Protein AF-A0A5J4K7U7-F1 (afdb_monomer)

Organism: NCBI:txid2045279

Secondary structure (DSSP, 8-state):
--TTTTTTSSTTEEEEEETTEEEEHHHHHHHH-HHHHHHHHHT---TT-B-TTSPBPEEEETT-GGGBT-B-TTT--BSB-TTSTTHHHHTT-----

Foldseek 3Di:
DDPPPQCPDAAWFLWKDAPNFTAGLVVCCVQQNPVLSVCQRVVHPDDRCHHPVRHHMHTDTQLDPVQVVGAHPPPRHRSADCPGPNNVVVVPPDDDD

Sequence (97 aa):
MSSEKRRGLWPGVAAVVGDAALWCLPCADERYGGEVVEALVRGEECEGLVDDEGNPLGVVLVGSEDLHGQYCDCCWEPLCDEECVCYRKGDADGDVS

pLDDT: mean 76.37, std 16.77, range [38.97, 93.75]

Radius of gyration: 14.72 Å; Cα contacts (8 Å, |Δi|>4): 131; chains: 1; bounding box: 26×32×49 Å

Mean predicted aligned error: 9.51 Å

Structure (mmCIF, N/CA/C/O backbone):
data_AF-A0A5J4K7U7-F1
#
_entry.id   AF-A0A5J4K7U7-F1
#
loop_
_atom_site.group_PDB
_atom_site.id
_atom_site.type_symbol
_atom_site.label_atom_id
_atom_site.label_alt_id
_atom_site.label_comp_id
_atom_site.label_asym_id
_atom_site.label_entity_id
_atom_site.label_seq_id
_atom_site.pdbx_PDB_ins_code
_atom_site.Cartn_x
_atom_site.Cartn_y
_atom_site.Cartn_z
_atom_site.occupancy
_atom_site.B_iso_or_equiv
_atom_site.auth_seq_id
_atom_site.auth_comp_id
_atom_site.auth_asym_id
_atom_site.auth_atom_id
_atom_site.pdbx_PDB_model_num
ATOM 1 N N . MET A 1 1 ? 10.337 -20.674 -0.722 1.00 38.97 1 MET A N 1
ATOM 2 C CA . MET A 1 1 ? 9.026 -20.495 -0.063 1.00 38.97 1 MET A CA 1
ATOM 3 C C . MET A 1 1 ? 8.223 -19.597 -0.981 1.00 38.97 1 MET A C 1
ATOM 5 O O . MET A 1 1 ? 8.667 -18.489 -1.225 1.00 38.97 1 MET A O 1
ATOM 9 N N . SER A 1 2 ? 7.182 -20.142 -1.612 1.00 39.56 2 SER A N 1
ATOM 10 C CA . SER A 1 2 ? 6.574 -19.605 -2.835 1.00 39.56 2 SER A CA 1
ATOM 11 C C . SER A 1 2 ? 5.802 -18.298 -2.624 1.00 39.56 2 S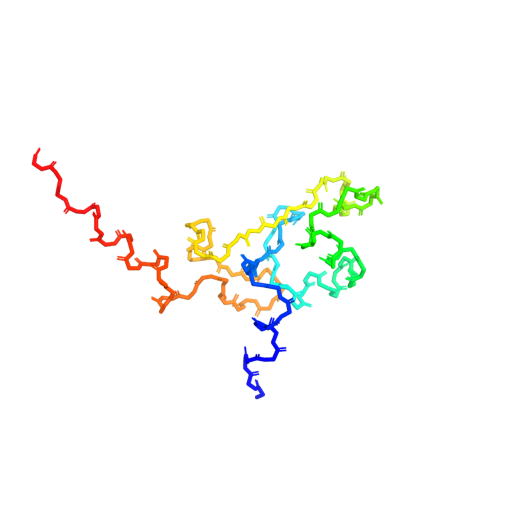ER A C 1
ATOM 13 O O . SER A 1 2 ? 4.972 -18.204 -1.717 1.00 39.56 2 SER A O 1
ATOM 15 N N . SER A 1 3 ? 6.030 -17.337 -3.521 1.00 44.28 3 SER A N 1
ATOM 16 C CA . SER A 1 3 ? 5.445 -15.986 -3.622 1.00 44.28 3 SER A CA 1
ATOM 17 C C . SER A 1 3 ? 3.921 -15.948 -3.858 1.00 44.28 3 SER A C 1
ATOM 19 O O . SER A 1 3 ? 3.335 -14.903 -4.130 1.00 44.28 3 SER A O 1
ATOM 21 N N . GLU A 1 4 ? 3.250 -17.091 -3.733 1.00 43.81 4 GLU A N 1
ATOM 22 C CA . GLU A 1 4 ? 1.827 -17.289 -4.014 1.00 43.81 4 GLU A CA 1
ATOM 23 C C . GLU A 1 4 ? 0.941 -17.012 -2.788 1.00 43.81 4 GLU A C 1
ATOM 25 O O . GLU A 1 4 ? -0.259 -16.785 -2.917 1.00 43.81 4 GLU A O 1
ATOM 30 N N . LYS A 1 5 ? 1.507 -16.988 -1.573 1.00 40.41 5 LYS A N 1
ATOM 31 C CA . LYS A 1 5 ? 0.700 -17.047 -0.341 1.00 40.41 5 LYS A CA 1
ATOM 32 C C . LYS A 1 5 ? 0.085 -15.717 0.121 1.00 40.41 5 LYS A C 1
ATOM 34 O O . LYS A 1 5 ? -0.615 -15.707 1.127 1.00 40.41 5 LYS A O 1
ATOM 39 N N . ARG A 1 6 ? 0.311 -14.602 -0.585 1.00 44.72 6 ARG A N 1
ATOM 40 C CA . ARG A 1 6 ? -0.254 -13.282 -0.221 1.00 44.72 6 ARG A CA 1
ATOM 41 C C . ARG A 1 6 ? -0.980 -12.553 -1.360 1.00 44.72 6 ARG A C 1
ATOM 43 O O . ARG A 1 6 ? -1.537 -11.490 -1.126 1.00 44.72 6 ARG A O 1
ATOM 50 N N . ARG A 1 7 ? -1.077 -13.151 -2.555 1.00 48.03 7 ARG A N 1
ATOM 51 C CA . ARG A 1 7 ? -1.848 -12.598 -3.692 1.00 48.03 7 ARG A CA 1
ATOM 52 C C . ARG A 1 7 ? -3.367 -12.834 -3.601 1.00 48.03 7 ARG A C 1
ATOM 54 O O . ARG A 1 7 ? -4.0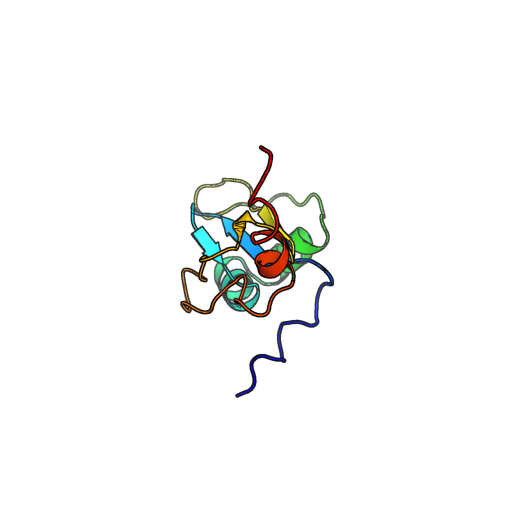91 -12.472 -4.519 1.00 48.03 7 ARG A O 1
ATOM 61 N N . GLY A 1 8 ? -3.855 -13.471 -2.532 1.00 40.72 8 GLY A N 1
ATOM 62 C CA . GLY A 1 8 ? -5.203 -14.052 -2.496 1.00 40.72 8 GLY A CA 1
ATOM 63 C C . GLY A 1 8 ? -6.231 -13.405 -1.569 1.00 40.72 8 GLY A C 1
ATOM 64 O O . GLY A 1 8 ? -7.351 -13.901 -1.546 1.00 40.72 8 GLY A O 1
ATOM 65 N N . LEU A 1 9 ? -5.900 -12.369 -0.789 1.00 47.84 9 LEU A N 1
ATOM 66 C CA . LEU A 1 9 ? -6.858 -11.863 0.206 1.00 47.84 9 LEU A CA 1
ATOM 67 C C . LEU A 1 9 ? -7.759 -10.729 -0.290 1.00 47.84 9 LEU A C 1
ATOM 69 O O . LEU A 1 9 ? -8.862 -10.612 0.229 1.00 47.84 9 LEU A O 1
ATOM 73 N N . TRP A 1 10 ? -7.383 -9.977 -1.331 1.00 55.88 10 TRP A N 1
ATOM 74 C CA . TRP A 1 10 ? -8.213 -8.870 -1.821 1.00 55.88 10 TRP A CA 1
ATOM 75 C C . TRP A 1 10 ? -8.041 -8.663 -3.335 1.00 55.88 10 TRP A C 1
ATOM 77 O O . TRP A 1 10 ? -6.946 -8.304 -3.776 1.00 55.88 10 TRP A O 1
ATOM 87 N N . PRO A 1 11 ? -9.074 -8.921 -4.165 1.00 60.62 11 PRO A N 1
ATOM 88 C CA . PRO A 1 11 ? -8.956 -8.826 -5.615 1.00 60.62 11 PRO A CA 1
ATOM 89 C C . PRO A 1 11 ? -8.846 -7.357 -6.032 1.00 60.62 11 PRO A C 1
ATOM 91 O O . PRO A 1 11 ? -9.850 -6.669 -6.181 1.00 60.62 11 PRO A O 1
ATOM 94 N N . GLY A 1 12 ? -7.616 -6.880 -6.223 1.00 74.25 12 GLY A N 1
ATOM 95 C CA . GLY A 1 12 ? -7.359 -5.600 -6.877 1.00 74.25 12 GLY A CA 1
ATOM 96 C C . GLY A 1 12 ? -6.403 -4.658 -6.162 1.00 74.25 12 GLY A C 1
ATOM 97 O O . GLY A 1 12 ? -5.999 -3.705 -6.807 1.00 74.25 12 GLY A O 1
ATOM 98 N N . VAL A 1 13 ? -5.983 -4.902 -4.916 1.00 85.31 13 VAL A N 1
ATOM 99 C CA . VAL A 1 13 ? -4.946 -4.075 -4.262 1.00 85.31 13 VAL A CA 1
ATOM 100 C C . VAL A 1 13 ? -3.573 -4.720 -4.423 1.00 85.31 13 VAL A C 1
ATOM 102 O O . VAL A 1 13 ? -3.399 -5.904 -4.137 1.00 85.31 13 VAL A O 1
ATOM 105 N N . ALA A 1 14 ? -2.601 -3.934 -4.879 1.00 84.38 14 ALA A N 1
ATOM 106 C CA . ALA A 1 14 ? -1.222 -4.365 -5.087 1.00 84.38 14 ALA A CA 1
ATOM 107 C C . ALA A 1 14 ? -0.257 -3.804 -4.031 1.00 84.38 14 ALA A C 1
ATOM 109 O O . ALA A 1 14 ? 0.677 -4.502 -3.631 1.00 84.38 14 ALA A O 1
ATOM 110 N N . ALA A 1 15 ? -0.490 -2.580 -3.550 1.00 90.75 15 ALA A N 1
ATOM 111 C CA . ALA A 1 15 ? 0.366 -1.930 -2.562 1.00 90.75 15 ALA A CA 1
ATOM 112 C C . ALA A 1 15 ? -0.412 -0.958 -1.664 1.00 90.75 15 ALA A C 1
ATOM 114 O O . ALA A 1 15 ? -1.511 -0.521 -2.011 1.00 90.75 15 ALA A O 1
ATOM 115 N N . VAL A 1 16 ? 0.196 -0.606 -0.533 1.00 91.56 16 VAL A N 1
ATOM 116 C CA . VAL A 1 16 ? -0.202 0.504 0.342 1.00 91.56 16 VAL A CA 1
ATOM 117 C C . VAL A 1 16 ? 0.805 1.637 0.163 1.00 91.56 16 VAL A C 1
ATOM 119 O O . VAL A 1 16 ? 2.008 1.380 0.102 1.00 91.56 16 VAL A O 1
ATOM 122 N N . VAL A 1 17 ? 0.318 2.874 0.076 1.00 92.44 17 VAL A N 1
ATOM 123 C CA . VAL A 1 17 ? 1.137 4.092 0.045 1.00 92.44 17 VAL A CA 1
ATOM 124 C C . VAL A 1 17 ? 0.995 4.844 1.368 1.00 92.44 17 VAL A C 1
ATOM 126 O O . VAL A 1 17 ? -0.119 5.038 1.855 1.00 92.44 17 VAL A O 1
ATOM 129 N N . GLY A 1 18 ? 2.127 5.243 1.943 1.00 89.88 18 GLY A N 1
ATOM 130 C CA . GLY A 1 18 ? 2.229 5.946 3.225 1.00 89.88 18 GLY A CA 1
ATOM 131 C C . GLY A 1 18 ? 3.691 6.238 3.561 1.00 89.88 18 GLY A C 1
ATOM 132 O O . GLY A 1 18 ? 4.571 5.551 3.041 1.00 89.88 18 GLY A O 1
ATOM 133 N N . ASP A 1 19 ? 3.966 7.261 4.378 1.00 86.06 19 ASP A N 1
ATOM 134 C CA . ASP A 1 19 ? 5.328 7.709 4.730 1.00 86.06 19 ASP A CA 1
ATOM 135 C C . ASP A 1 19 ? 6.202 8.035 3.497 1.00 86.06 19 ASP A C 1
ATOM 137 O O . ASP A 1 19 ? 7.397 7.742 3.455 1.00 86.06 19 ASP A O 1
ATOM 141 N N . ALA A 1 20 ? 5.585 8.562 2.431 1.00 86.25 20 ALA A N 1
ATOM 142 C CA . ALA A 1 20 ? 6.211 8.762 1.116 1.00 86.25 20 ALA A CA 1
ATOM 143 C C . ALA A 1 20 ? 6.835 7.491 0.484 1.00 86.25 20 ALA A C 1
ATOM 145 O O . ALA A 1 20 ? 7.654 7.594 -0.431 1.00 86.25 20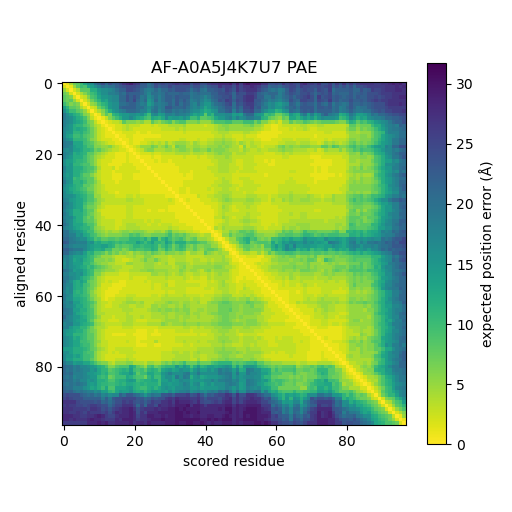 ALA A O 1
ATOM 146 N N . ALA A 1 21 ? 6.420 6.302 0.930 1.00 91.69 21 ALA A N 1
ATOM 147 C CA . ALA A 1 21 ? 6.918 5.006 0.487 1.00 91.69 21 ALA A CA 1
ATOM 148 C C . ALA A 1 21 ? 5.789 4.094 -0.026 1.00 91.69 21 ALA A C 1
ATOM 150 O O . ALA A 1 21 ? 4.595 4.345 0.174 1.00 91.69 21 ALA A O 1
ATOM 151 N N . LEU A 1 22 ? 6.186 3.015 -0.709 1.00 92.50 22 LEU A N 1
ATOM 152 C CA . LEU A 1 22 ? 5.291 1.966 -1.190 1.00 92.50 22 LEU A CA 1
ATOM 153 C C . LEU A 1 22 ? 5.594 0.638 -0.496 1.00 92.50 22 LEU A C 1
ATOM 155 O O . LEU A 1 22 ? 6.729 0.153 -0.469 1.00 92.50 22 LEU A O 1
ATOM 159 N N . TRP A 1 23 ? 4.542 0.005 0.009 1.00 93.06 23 TRP A N 1
ATOM 160 C CA . TRP A 1 23 ? 4.632 -1.226 0.781 1.00 93.06 23 TRP A CA 1
ATOM 161 C C . TRP A 1 23 ? 3.789 -2.314 0.127 1.00 93.06 23 TRP A C 1
ATOM 163 O O . TRP A 1 23 ? 2.605 -2.121 -0.151 1.00 93.06 23 TRP A O 1
ATOM 173 N N . CYS A 1 24 ? 4.365 -3.498 -0.086 1.00 91.31 24 CYS A N 1
ATOM 174 C CA . CYS A 1 24 ? 3.540 -4.657 -0.406 1.00 91.31 24 CYS A CA 1
ATOM 175 C C . CYS A 1 24 ? 2.665 -5.007 0.812 1.00 91.31 24 CYS A C 1
ATOM 177 O O . CYS A 1 24 ? 3.074 -4.783 1.952 1.00 91.31 24 CYS A O 1
ATOM 179 N N . LEU A 1 25 ? 1.478 -5.584 0.587 1.00 89.56 25 LEU A N 1
ATOM 180 C CA . LEU A 1 25 ? 0.545 -5.988 1.657 1.00 89.56 25 LEU A CA 1
ATOM 181 C C . LEU A 1 25 ? 1.231 -6.708 2.843 1.00 89.56 25 LEU A C 1
ATOM 183 O O . LEU A 1 25 ? 1.017 -6.293 3.974 1.00 89.56 25 LEU A O 1
ATOM 187 N N . PRO A 1 26 ? 2.107 -7.715 2.616 1.00 90.88 26 PRO A N 1
ATOM 188 C CA . PRO A 1 26 ? 3.072 -8.223 3.593 1.00 90.88 26 PRO A CA 1
ATOM 189 C C . PRO A 1 26 ? 3.664 -7.239 4.610 1.00 90.88 26 PRO A C 1
ATOM 191 O O . PRO A 1 26 ? 3.646 -7.503 5.805 1.00 90.88 26 PRO A O 1
ATOM 194 N N . CYS A 1 27 ? 4.291 -6.183 4.102 1.00 92.31 27 CYS A N 1
ATOM 195 C CA . CYS A 1 27 ? 5.119 -5.261 4.858 1.00 92.31 27 CYS A CA 1
ATOM 196 C C . CYS A 1 27 ? 4.254 -4.139 5.418 1.00 92.31 27 CYS A C 1
ATOM 198 O O . CYS A 1 27 ? 4.526 -3.655 6.507 1.00 92.31 27 CYS A O 1
ATOM 200 N N . ALA A 1 28 ? 3.180 -3.779 4.710 1.00 91.00 28 ALA A N 1
ATOM 201 C CA . ALA A 1 28 ? 2.161 -2.880 5.225 1.00 91.00 28 ALA A CA 1
ATOM 202 C C . ALA A 1 28 ? 1.471 -3.472 6.466 1.00 91.00 28 ALA A C 1
ATOM 204 O O . ALA A 1 28 ? 1.270 -2.757 7.439 1.00 91.00 28 ALA A O 1
ATOM 205 N N . ASP A 1 29 ? 1.149 -4.770 6.454 1.00 91.50 29 ASP A N 1
ATOM 206 C CA . ASP A 1 29 ? 0.521 -5.478 7.582 1.00 91.50 29 ASP A CA 1
ATOM 207 C C . ASP A 1 29 ? 1.418 -5.472 8.827 1.00 91.50 29 ASP A C 1
ATOM 209 O O . ASP A 1 29 ? 0.954 -5.190 9.929 1.00 91.50 29 ASP A O 1
ATOM 213 N N . GLU A 1 30 ? 2.722 -5.690 8.641 1.00 91.81 30 GLU A N 1
ATOM 214 C CA . GLU A 1 30 ? 3.709 -5.631 9.724 1.00 91.81 30 GLU A CA 1
ATOM 215 C C . GLU A 1 30 ? 3.946 -4.200 10.229 1.00 91.81 30 GLU A C 1
ATOM 217 O O . GLU A 1 30 ? 4.171 -3.998 11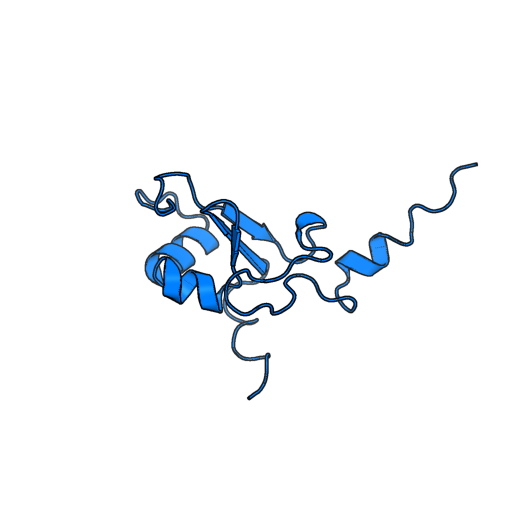.421 1.00 91.81 30 GLU A O 1
ATOM 222 N N . ARG A 1 31 ? 3.879 -3.206 9.334 1.00 90.56 31 ARG A N 1
ATOM 223 C CA . ARG A 1 31 ? 4.144 -1.796 9.648 1.00 90.56 31 ARG A CA 1
ATOM 224 C C . ARG A 1 31 ? 2.964 -1.107 10.330 1.00 90.56 31 ARG A C 1
ATOM 226 O O . ARG A 1 31 ? 3.148 -0.489 11.371 1.00 90.56 31 ARG A O 1
ATOM 233 N N . TYR A 1 32 ? 1.776 -1.204 9.742 1.00 88.25 32 TYR A N 1
ATOM 234 C CA . TYR A 1 32 ? 0.581 -0.467 10.170 1.00 88.25 32 TYR A CA 1
ATOM 235 C C . TYR A 1 32 ? -0.403 -1.331 10.969 1.00 88.25 32 TYR A C 1
ATOM 237 O O . TYR A 1 32 ? -1.325 -0.810 11.591 1.00 88.25 32 TYR A O 1
ATOM 245 N N . GLY A 1 33 ? -0.204 -2.650 10.984 1.00 89.56 33 GLY A N 1
ATOM 246 C CA . GLY A 1 33 ? -1.090 -3.606 11.636 1.00 89.56 33 GLY A CA 1
ATOM 247 C C . GLY A 1 33 ? -2.174 -4.136 10.698 1.00 89.56 33 GLY A C 1
ATOM 248 O O . GLY A 1 33 ? -2.769 -3.404 9.904 1.00 89.56 33 GLY A O 1
ATOM 249 N N . GLY A 1 34 ? -2.467 -5.431 10.817 1.00 88.12 34 GLY A N 1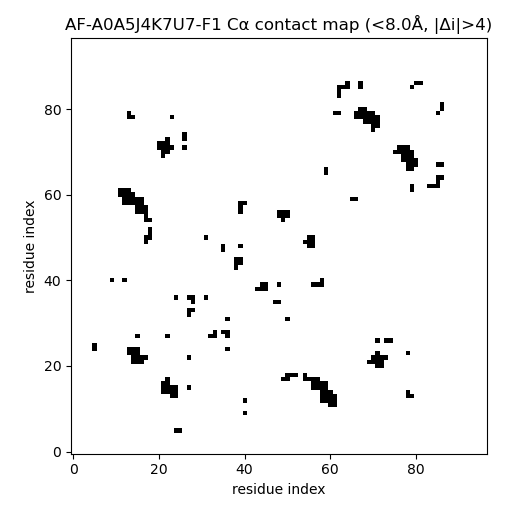
ATOM 250 C CA . GLY A 1 34 ? -3.402 -6.109 9.917 1.00 88.12 34 GLY A CA 1
ATOM 251 C C . GLY A 1 34 ? -4.835 -5.575 9.953 1.00 88.12 34 GLY A C 1
ATOM 252 O O . GLY A 1 34 ? -5.490 -5.561 8.918 1.00 88.12 34 GLY A O 1
ATOM 253 N N . GLU A 1 35 ? -5.314 -5.069 11.094 1.00 87.44 35 GLU A N 1
ATOM 254 C CA . GLU A 1 35 ? -6.646 -4.444 11.186 1.00 87.44 35 GLU A CA 1
ATOM 255 C C . GLU A 1 35 ? -6.731 -3.153 10.356 1.00 87.44 35 GLU A C 1
ATOM 257 O O . GLU A 1 35 ? -7.713 -2.938 9.648 1.00 87.44 35 GLU A O 1
ATOM 262 N N . VAL A 1 36 ? -5.676 -2.331 10.384 1.00 87.19 36 VAL A N 1
ATOM 263 C CA . VAL A 1 36 ? -5.583 -1.085 9.605 1.00 87.19 36 VAL A CA 1
ATOM 264 C C . VAL A 1 36 ? -5.531 -1.400 8.116 1.00 87.19 36 VAL A C 1
ATOM 266 O O . VAL A 1 36 ? -6.286 -0.827 7.333 1.00 87.19 36 VAL A O 1
ATOM 269 N N . VAL A 1 37 ? -4.680 -2.347 7.714 1.00 87.75 37 VAL A N 1
ATOM 270 C CA . VAL A 1 37 ? -4.558 -2.750 6.307 1.00 87.75 37 VAL A CA 1
ATOM 271 C C . VAL A 1 37 ? -5.845 -3.401 5.801 1.00 87.75 37 VAL A C 1
ATOM 273 O O . VAL A 1 37 ? -6.259 -3.129 4.677 1.00 87.75 37 VAL A O 1
ATOM 276 N N . GLU A 1 38 ? -6.517 -4.220 6.611 1.00 87.69 38 GLU A N 1
ATOM 277 C CA . GLU A 1 38 ? -7.803 -4.818 6.244 1.00 87.69 38 GLU A CA 1
ATOM 278 C C . GLU A 1 38 ? -8.890 -3.752 6.036 1.00 87.69 38 GLU A C 1
ATOM 280 O O . GLU A 1 38 ? -9.560 -3.771 5.001 1.00 87.69 38 GLU A O 1
ATOM 285 N N . ALA A 1 39 ? -9.029 -2.801 6.966 1.00 86.44 39 ALA A N 1
ATOM 286 C CA . ALA A 1 39 ? -9.986 -1.700 6.851 1.00 86.44 39 ALA A CA 1
ATOM 287 C C . ALA A 1 39 ? -9.696 -0.819 5.624 1.00 86.44 39 ALA A C 1
ATOM 289 O O . ALA A 1 39 ? -10.600 -0.506 4.843 1.00 86.44 39 ALA A O 1
ATOM 290 N N . LEU A 1 40 ? -8.420 -0.491 5.398 1.00 86.44 40 LEU A N 1
ATOM 291 C CA . LEU A 1 40 ? -7.972 0.293 4.250 1.00 86.44 40 LEU A CA 1
ATOM 292 C C . LEU A 1 40 ? -8.324 -0.396 2.924 1.00 86.44 40 LEU A C 1
ATOM 294 O O . LEU A 1 40 ? -8.850 0.231 2.007 1.00 86.44 40 LEU A O 1
ATOM 298 N N . VAL A 1 41 ? -8.073 -1.701 2.822 1.00 84.25 41 VAL A N 1
ATOM 299 C CA . VAL A 1 41 ? -8.349 -2.467 1.601 1.00 84.25 41 VAL A CA 1
ATOM 300 C C . VAL A 1 41 ? -9.851 -2.677 1.372 1.00 84.25 41 VAL A C 1
ATOM 302 O O . VAL A 1 41 ? -10.292 -2.757 0.224 1.00 84.25 41 VAL A O 1
ATOM 305 N N . ARG A 1 42 ? -10.660 -2.716 2.436 1.00 84.19 42 ARG A N 1
ATOM 306 C CA . ARG A 1 42 ? -12.128 -2.717 2.335 1.00 84.19 42 ARG A CA 1
ATOM 307 C C . ARG A 1 42 ? -12.715 -1.361 1.940 1.00 84.19 42 ARG A C 1
ATOM 309 O O . ARG A 1 42 ? -13.896 -1.305 1.601 1.00 84.19 42 ARG A O 1
ATOM 316 N N . GLY A 1 43 ? -11.911 -0.297 1.956 1.00 76.94 43 GLY A N 1
ATOM 317 C CA . GLY A 1 43 ? -12.384 1.068 1.744 1.00 76.94 43 GLY A CA 1
ATOM 318 C C . GLY A 1 43 ? -13.274 1.554 2.886 1.00 76.94 43 GLY A C 1
ATOM 319 O O . GLY A 1 43 ? -14.183 2.347 2.652 1.00 76.94 43 GLY A O 1
ATOM 320 N N . GLU A 1 44 ? -13.059 1.042 4.101 1.00 80.44 44 GLU A N 1
ATOM 321 C CA . GLU A 1 44 ? -13.778 1.504 5.283 1.00 80.44 44 GLU A CA 1
ATOM 322 C C . GLU A 1 44 ? -13.265 2.888 5.692 1.00 80.44 44 GLU A C 1
ATOM 324 O O . GLU A 1 44 ? -12.064 3.150 5.747 1.00 80.44 44 GLU A O 1
ATOM 329 N N . GLU A 1 45 ? -14.191 3.792 5.994 1.00 66.81 45 GLU A N 1
ATOM 330 C CA . GLU A 1 45 ? -13.884 5.099 6.566 1.00 66.81 45 GLU A CA 1
ATOM 331 C C . GLU A 1 45 ? -13.601 4.936 8.067 1.00 66.81 45 GLU A C 1
ATOM 333 O O . GLU A 1 45 ? -14.477 5.096 8.915 1.00 66.81 45 GLU A O 1
ATOM 338 N N . CYS A 1 46 ? -12.362 4.557 8.393 1.00 60.47 46 CYS A N 1
ATOM 339 C CA . CYS A 1 46 ? -11.893 4.416 9.770 1.00 60.47 46 CYS A CA 1
ATOM 340 C C . CYS A 1 46 ? -11.018 5.600 10.203 1.00 60.47 46 CYS A C 1
ATOM 342 O O . CYS A 1 46 ? -10.055 5.973 9.527 1.00 60.47 46 CYS A O 1
ATOM 344 N N . GLU A 1 47 ? -11.305 6.151 11.386 1.00 64.31 47 GLU A N 1
ATOM 345 C CA . GLU A 1 47 ? -10.360 7.011 12.101 1.00 64.31 47 GLU A CA 1
ATOM 346 C C . GLU A 1 47 ? -9.099 6.187 12.420 1.00 64.31 47 GLU A C 1
ATOM 348 O O . GLU A 1 47 ? -9.184 5.166 13.100 1.00 64.31 47 GLU A O 1
ATOM 353 N N . GLY A 1 48 ? -7.937 6.602 11.904 1.00 70.25 48 GLY A N 1
ATOM 354 C CA . GLY A 1 48 ? -6.658 5.911 12.132 1.00 70.25 48 GLY A CA 1
ATOM 355 C C . GLY A 1 48 ? -6.029 5.238 10.9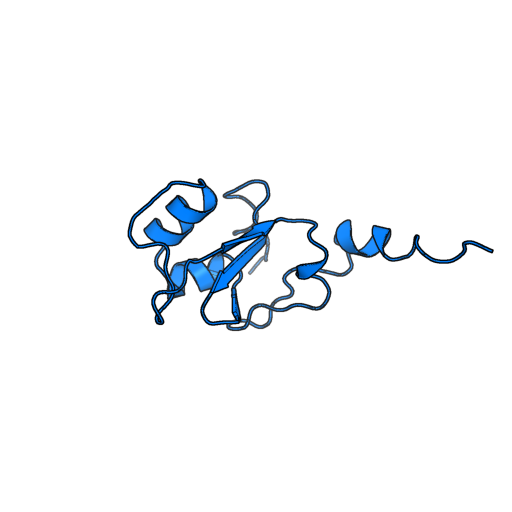10 1.00 70.25 48 GLY A C 1
ATOM 356 O O . GLY A 1 48 ? -4.984 4.614 11.053 1.00 70.25 48 GLY A O 1
ATOM 357 N N . LEU A 1 49 ? -6.597 5.392 9.708 1.00 81.56 49 LEU A N 1
ATOM 358 C CA . LEU A 1 49 ? -5.923 5.023 8.454 1.00 81.56 49 LEU A CA 1
ATOM 359 C C . LEU A 1 49 ? -4.870 6.071 8.067 1.00 81.56 49 LEU A C 1
ATOM 361 O O . LEU A 1 49 ? -4.965 6.694 7.012 1.00 81.56 49 LEU A O 1
ATOM 365 N N . VAL A 1 50 ? -3.906 6.311 8.952 1.00 85.50 50 VAL A N 1
ATOM 366 C CA . VAL A 1 50 ? -2.832 7.285 8.755 1.00 85.50 50 VAL A CA 1
ATOM 367 C C . VAL A 1 50 ? -1.464 6.651 8.974 1.00 85.50 50 VAL A C 1
ATOM 369 O O . VAL A 1 50 ? -1.344 5.646 9.671 1.00 85.50 50 VAL A O 1
ATOM 372 N N . ASP A 1 51 ? -0.448 7.228 8.346 1.00 83.19 51 ASP A N 1
ATOM 373 C CA . ASP A 1 51 ? 0.951 6.874 8.547 1.00 83.19 51 ASP A CA 1
ATOM 374 C C . ASP A 1 51 ? 1.516 7.455 9.858 1.00 83.19 51 ASP A C 1
ATOM 376 O O . ASP A 1 51 ? 0.790 8.068 10.652 1.00 83.19 51 ASP A O 1
ATOM 380 N N . ASP A 1 52 ? 2.817 7.261 10.106 1.00 84.56 52 ASP A N 1
ATOM 381 C CA . ASP A 1 52 ? 3.465 7.719 11.345 1.00 84.56 52 ASP A CA 1
ATOM 382 C C . ASP A 1 52 ? 3.474 9.259 11.469 1.00 84.56 52 ASP A C 1
ATOM 384 O O . ASP A 1 52 ? 3.613 9.809 12.566 1.00 84.56 52 ASP A O 1
ATOM 388 N N . GLU A 1 53 ? 3.303 9.966 10.351 1.00 85.31 53 GLU A N 1
ATOM 389 C CA . GLU A 1 53 ? 3.235 11.425 10.260 1.00 85.31 53 GLU A CA 1
ATOM 390 C C . GLU A 1 53 ? 1.793 11.961 10.349 1.00 85.31 53 GLU A C 1
ATOM 392 O O . GLU A 1 53 ? 1.579 13.176 10.406 1.00 85.31 53 GLU A O 1
ATOM 397 N N . GLY A 1 54 ? 0.795 11.076 10.414 1.00 85.44 54 GLY A N 1
ATOM 398 C CA . GLY A 1 54 ? -0.619 11.435 10.451 1.00 85.44 54 GLY A CA 1
ATOM 399 C C . GLY A 1 54 ? -1.222 11.732 9.074 1.00 85.44 54 GLY A C 1
ATOM 400 O O . GLY A 1 54 ? -2.332 12.267 9.006 1.00 85.44 54 GLY A O 1
ATOM 401 N N . ASN A 1 55 ? -0.529 11.398 7.982 1.00 87.75 55 ASN A N 1
ATOM 402 C CA . ASN A 1 55 ? -1.071 11.509 6.630 1.00 87.75 55 ASN A CA 1
ATOM 403 C C . ASN A 1 55 ? -1.935 10.289 6.303 1.00 87.75 55 ASN A C 1
ATOM 405 O O . ASN A 1 55 ? -1.591 9.181 6.701 1.00 87.75 55 ASN A O 1
ATOM 409 N N . PRO A 1 56 ? -3.031 10.446 5.547 1.00 88.00 56 PRO A N 1
ATOM 410 C CA . PRO A 1 56 ? -3.883 9.323 5.182 1.00 88.00 56 PRO A CA 1
ATOM 411 C C . PRO A 1 56 ? -3.123 8.271 4.367 1.00 88.00 56 PRO A C 1
ATOM 413 O O . PRO A 1 56 ? -2.465 8.593 3.376 1.00 88.00 56 PRO A O 1
ATOM 416 N N . LEU A 1 57 ? -3.276 7.007 4.758 1.00 90.81 57 LEU A N 1
ATOM 417 C CA . LEU A 1 57 ? -2.821 5.864 3.978 1.00 90.81 57 LEU A CA 1
ATOM 418 C C . LEU A 1 57 ? -3.670 5.726 2.714 1.00 90.81 57 LEU A C 1
ATOM 420 O O . LEU A 1 57 ? -4.879 5.966 2.717 1.00 90.81 57 LEU A O 1
ATOM 424 N N . GLY A 1 58 ? -3.035 5.292 1.631 1.00 89.88 58 GLY A N 1
ATOM 425 C CA . GLY A 1 58 ? -3.702 4.989 0.370 1.00 89.88 58 GLY A CA 1
ATOM 426 C C . GLY A 1 58 ? -3.441 3.560 -0.087 1.00 89.88 58 GLY A C 1
ATOM 427 O O . GLY A 1 58 ? -2.526 2.888 0.386 1.00 89.88 58 GLY A O 1
ATOM 428 N N . VAL A 1 59 ? -4.221 3.107 -1.065 1.00 90.19 59 VAL A N 1
ATOM 429 C CA . VAL A 1 59 ? -3.984 1.840 -1.768 1.00 90.19 59 VAL A CA 1
ATOM 430 C C . VAL A 1 59 ? -3.704 2.099 -3.233 1.00 90.19 59 VAL A C 1
ATOM 432 O O . VAL A 1 59 ? -4.321 2.963 -3.853 1.00 90.19 59 VAL A O 1
ATOM 435 N N . VAL A 1 60 ? -2.799 1.307 -3.795 1.00 88.25 60 VAL A N 1
ATOM 436 C CA . VAL A 1 60 ? -2.538 1.282 -5.231 1.00 88.25 60 VAL A CA 1
ATOM 437 C C . VAL A 1 60 ? -3.067 -0.026 -5.792 1.00 88.25 60 VAL A C 1
ATOM 439 O O . VAL A 1 60 ? -2.816 -1.109 -5.249 1.00 88.25 60 VAL A O 1
ATOM 442 N N . LEU A 1 61 ? -3.834 0.078 -6.873 1.00 85.75 61 LEU A N 1
ATOM 443 C CA . LEU A 1 61 ? -4.517 -1.062 -7.459 1.00 85.75 61 LEU A CA 1
ATOM 444 C C . LEU A 1 61 ? -3.599 -1.870 -8.383 1.00 85.75 61 LEU A C 1
ATOM 446 O O . LEU A 1 61 ? -2.677 -1.350 -9.013 1.00 85.75 61 LEU A O 1
ATOM 450 N N . VAL A 1 62 ? -3.890 -3.163 -8.497 1.00 80.81 62 VAL A N 1
ATOM 451 C CA . VAL A 1 62 ? -3.293 -4.051 -9.493 1.00 80.81 62 VAL A CA 1
ATOM 452 C C . VAL A 1 62 ? -3.556 -3.469 -10.876 1.00 80.81 62 VAL A C 1
ATOM 454 O O . VAL A 1 62 ? -4.699 -3.198 -11.241 1.00 80.81 62 VAL A O 1
ATOM 457 N N . GLY A 1 63 ? -2.494 -3.323 -11.662 1.00 75.38 63 GLY A N 1
ATOM 458 C CA . GLY A 1 63 ? -2.589 -2.769 -13.006 1.00 75.38 63 GLY A CA 1
ATOM 459 C C . GLY A 1 63 ? -2.353 -1.261 -13.096 1.00 75.38 63 GLY A C 1
ATOM 460 O O . GLY A 1 63 ? -2.367 -0.756 -14.214 1.00 75.38 63 GLY A O 1
ATOM 461 N N . SER A 1 64 ? -2.137 -0.561 -11.973 1.00 82.62 64 SER A N 1
ATOM 462 C CA . SER A 1 64 ? -1.777 0.863 -12.002 1.00 82.62 64 SER A CA 1
ATOM 463 C C . SER A 1 64 ? -0.382 1.065 -12.585 1.00 82.62 64 SER A C 1
ATOM 465 O O . SER A 1 64 ? 0.560 0.366 -12.202 1.00 82.62 64 SER A O 1
ATOM 467 N N . GLU A 1 65 ? -0.245 2.062 -13.456 1.00 81.88 65 GLU A N 1
ATOM 468 C CA . GLU A 1 65 ? 1.046 2.479 -14.017 1.00 81.88 65 GLU A CA 1
ATOM 469 C C . GLU A 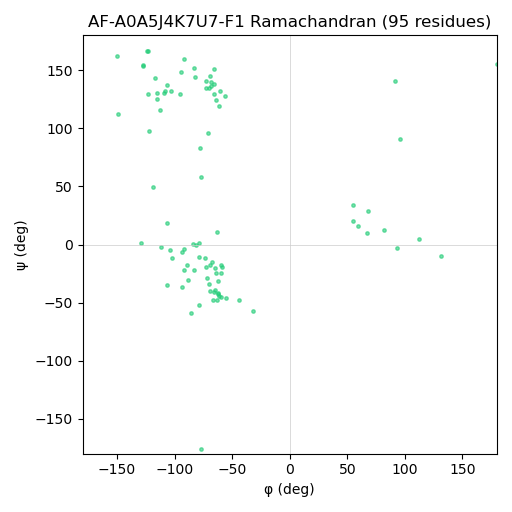1 65 ? 1.984 3.028 -12.933 1.00 81.88 65 GLU A C 1
ATOM 471 O O . GLU A 1 65 ? 3.200 2.907 -13.053 1.00 81.88 65 GLU A O 1
ATOM 476 N N . ASP A 1 66 ? 1.431 3.528 -11.821 1.00 83.69 66 ASP A N 1
ATOM 477 C CA . ASP A 1 66 ? 2.194 4.016 -10.664 1.00 83.69 66 ASP A CA 1
ATOM 478 C C . ASP A 1 66 ? 3.089 2.950 -10.021 1.00 83.69 66 ASP A C 1
ATOM 480 O O . ASP A 1 66 ? 3.997 3.292 -9.270 1.00 83.69 66 ASP A O 1
ATOM 484 N N . LEU A 1 67 ? 2.840 1.662 -10.290 1.00 84.38 67 LEU A N 1
ATOM 485 C CA . LEU A 1 67 ? 3.639 0.551 -9.769 1.00 84.38 67 LEU A CA 1
ATOM 486 C C . LEU A 1 67 ? 4.752 0.104 -10.723 1.00 84.38 67 LEU A C 1
ATOM 488 O O . LEU A 1 67 ? 5.555 -0.757 -10.354 1.00 84.38 67 LEU A O 1
ATOM 492 N N . HIS A 1 68 ? 4.810 0.637 -11.947 1.00 85.25 68 HIS A N 1
ATOM 493 C CA . HIS A 1 68 ? 5.835 0.264 -12.921 1.00 85.25 68 HIS A CA 1
ATOM 494 C C . HIS A 1 68 ? 7.227 0.652 -12.425 1.00 85.25 68 HIS A C 1
ATOM 496 O O . HIS A 1 68 ? 7.488 1.809 -12.105 1.00 85.25 68 HIS A O 1
ATOM 502 N N . GLY A 1 69 ? 8.133 -0.328 -12.371 1.00 83.44 69 GLY A N 1
ATOM 503 C CA . GLY A 1 69 ? 9.495 -0.111 -11.882 1.00 83.44 69 GLY A CA 1
ATOM 504 C C . GLY A 1 69 ? 9.578 0.217 -10.388 1.00 83.44 69 GLY A C 1
ATOM 505 O O . GLY A 1 69 ? 10.655 0.587 -9.925 1.00 83.44 69 GLY A O 1
ATOM 506 N N . GLN A 1 70 ? 8.473 0.077 -9.647 1.00 89.06 70 GLN A N 1
ATOM 507 C CA . GLN A 1 70 ? 8.444 0.285 -8.206 1.00 89.06 70 GLN A CA 1
ATOM 508 C C . GLN A 1 70 ? 8.642 -1.015 -7.439 1.00 89.06 70 GLN A C 1
ATOM 510 O O . GLN A 1 70 ? 8.200 -2.097 -7.838 1.00 89.06 70 GLN A O 1
ATOM 515 N N . TYR A 1 71 ? 9.257 -0.863 -6.274 1.00 91.44 71 TYR A N 1
ATOM 516 C CA . TYR A 1 71 ? 9.595 -1.944 -5.365 1.00 91.44 71 TYR A CA 1
ATOM 517 C C . TYR A 1 71 ? 9.058 -1.622 -3.979 1.00 91.44 71 TYR A C 1
ATOM 519 O O . TYR A 1 71 ? 8.880 -0.460 -3.619 1.00 91.44 71 TYR A O 1
ATOM 527 N N . CYS A 1 72 ? 8.794 -2.660 -3.193 1.00 92.50 72 CYS A N 1
ATOM 528 C CA . CYS A 1 72 ? 8.488 -2.461 -1.788 1.00 92.50 72 CYS A CA 1
ATOM 529 C C . CYS A 1 72 ? 9.715 -1.900 -1.059 1.00 92.50 72 CYS A C 1
ATOM 531 O O . CYS A 1 72 ? 10.780 -2.511 -1.108 1.00 92.50 72 CYS A O 1
ATOM 533 N N . ASP A 1 73 ? 9.543 -0.814 -0.306 1.00 93.75 73 ASP A N 1
ATOM 534 C CA . ASP A 1 73 ? 10.652 -0.137 0.384 1.00 93.75 73 ASP A CA 1
ATOM 535 C C . ASP A 1 73 ? 11.250 -0.963 1.548 1.00 93.75 73 ASP A C 1
ATOM 537 O O . ASP A 1 73 ? 12.382 -0.757 1.977 1.00 93.75 73 ASP A O 1
ATOM 541 N N . CYS A 1 74 ? 10.516 -1.975 2.031 1.00 93.38 74 CYS A N 1
ATOM 542 C CA . CYS A 1 74 ? 10.999 -2.910 3.049 1.00 93.38 74 CYS A CA 1
ATOM 543 C C . CYS A 1 74 ? 11.783 -4.085 2.444 1.00 93.38 74 CYS A C 1
ATOM 545 O O . CYS A 1 74 ? 12.934 -4.335 2.800 1.00 93.38 74 CYS A O 1
ATOM 547 N N . CYS A 1 75 ? 11.135 -4.854 1.563 1.00 93.44 75 CYS A N 1
ATOM 548 C CA . CYS A 1 75 ? 11.648 -6.148 1.111 1.00 93.44 75 CYS A CA 1
ATOM 549 C C . CYS A 1 75 ? 12.246 -6.133 -0.298 1.00 93.44 75 CYS A C 1
ATOM 551 O O . CYS A 1 75 ? 12.780 -7.156 -0.717 1.00 93.44 75 CYS A O 1
ATOM 553 N N . TRP A 1 76 ? 12.164 -5.007 -1.013 1.00 90.62 76 TRP A N 1
ATOM 554 C CA . TRP A 1 76 ? 12.660 -4.832 -2.382 1.00 90.62 76 TRP A CA 1
ATOM 555 C C . TRP A 1 76 ? 12.050 -5.781 -3.421 1.00 90.62 76 TRP A C 1
ATOM 557 O O . TRP A 1 76 ? 12.562 -5.895 -4.531 1.00 90.62 76 TRP A O 1
ATOM 567 N N . GLU A 1 77 ? 10.936 -6.440 -3.099 1.00 89.31 77 GLU A N 1
ATOM 568 C CA . GLU A 1 77 ? 10.172 -7.208 -4.082 1.00 89.31 77 GLU A CA 1
ATOM 569 C C . GLU A 1 77 ? 9.430 -6.252 -5.037 1.00 89.31 77 GLU A C 1
ATOM 571 O O . GLU A 1 77 ? 8.900 -5.226 -4.585 1.00 89.31 77 GLU A O 1
ATOM 576 N N . PRO A 1 78 ? 9.357 -6.573 -6.340 1.00 86.88 78 PRO A N 1
ATOM 577 C CA . PRO A 1 78 ? 8.664 -5.748 -7.327 1.00 86.88 78 PRO A CA 1
ATOM 578 C C . PRO A 1 78 ? 7.148 -5.694 -7.071 1.00 86.88 78 PRO A C 1
ATOM 580 O O . PRO A 1 78 ? 6.518 -6.714 -6.774 1.00 86.88 78 PRO A O 1
ATOM 583 N N . LEU A 1 79 ? 6.551 -4.501 -7.210 1.00 85.94 79 LEU A N 1
ATOM 584 C CA . LEU A 1 79 ? 5.114 -4.266 -6.976 1.00 85.94 79 LEU A CA 1
ATOM 585 C C . LEU A 1 79 ? 4.255 -4.384 -8.257 1.00 85.94 79 LEU A C 1
ATOM 587 O O . LEU A 1 79 ? 3.150 -4.924 -8.188 1.00 85.94 79 LEU A O 1
ATOM 591 N N . CYS A 1 80 ? 4.755 -3.949 -9.425 1.00 80.75 80 CYS A N 1
ATOM 592 C CA . CYS A 1 80 ? 4.335 -4.434 -10.759 1.00 80.75 80 CYS A CA 1
ATOM 593 C C . CYS A 1 80 ? 5.564 -5.127 -11.364 1.00 80.75 80 CYS A C 1
ATOM 595 O O . CYS A 1 80 ? 6.631 -4.525 -11.453 1.00 80.75 80 CYS A O 1
ATOM 597 N N . ASP A 1 81 ? 5.410 -6.383 -11.768 1.00 69.94 81 ASP A N 1
ATOM 598 C CA . ASP A 1 81 ? 6.438 -7.135 -12.494 1.00 69.94 81 ASP A CA 1
ATOM 599 C C . ASP A 1 81 ? 6.261 -6.977 -14.020 1.00 69.94 81 ASP A C 1
ATOM 601 O O . ASP A 1 81 ? 5.169 -6.633 -14.480 1.00 69.94 81 ASP A O 1
ATOM 605 N N . GLU A 1 82 ? 7.312 -7.235 -14.802 1.00 61.22 82 GLU A N 1
ATOM 606 C CA . GLU A 1 82 ? 7.313 -7.168 -16.274 1.00 61.22 82 GLU A CA 1
ATOM 607 C C . GLU A 1 82 ? 6.294 -8.113 -16.944 1.00 61.22 82 GLU A C 1
ATOM 609 O O . GLU A 1 82 ? 5.800 -7.838 -18.041 1.00 61.22 82 GLU A O 1
ATOM 614 N N . GLU A 1 83 ? 5.901 -9.200 -16.273 1.00 61.69 83 GLU A N 1
ATOM 615 C CA . GLU A 1 83 ? 4.840 -10.098 -16.729 1.00 61.69 83 GLU A CA 1
ATOM 616 C C . GLU A 1 83 ? 3.431 -9.550 -16.456 1.00 61.69 83 GLU A C 1
ATOM 618 O O . GLU A 1 83 ? 2.434 -10.094 -16.953 1.00 61.69 83 GLU A O 1
ATOM 623 N N . CYS A 1 84 ? 3.309 -8.474 -15.675 1.00 63.78 84 CYS A N 1
ATOM 624 C CA . CYS A 1 84 ? 2.022 -7.870 -15.388 1.00 63.78 84 CYS A CA 1
ATOM 625 C C . CYS A 1 84 ? 1.436 -7.217 -16.648 1.00 63.78 84 CYS A C 1
ATOM 627 O O . CYS A 1 84 ? 2.108 -6.543 -17.428 1.00 63.78 84 CYS A O 1
ATOM 629 N N . VAL A 1 85 ? 0.123 -7.377 -16.832 1.00 63.19 85 VAL A N 1
ATOM 630 C CA . VAL A 1 85 ? -0.622 -6.825 -17.978 1.00 63.19 85 VAL A CA 1
ATOM 631 C C . VAL A 1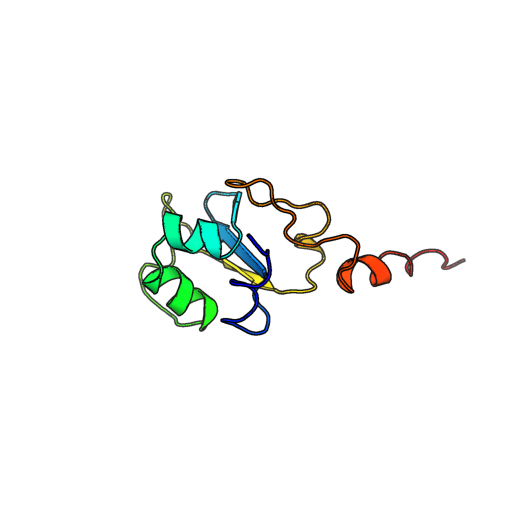 85 ? -0.518 -5.292 -18.084 1.00 63.19 85 VAL A C 1
ATOM 633 O O . VAL A 1 85 ? -0.747 -4.747 -19.162 1.00 63.19 85 VAL A O 1
ATOM 636 N N . CYS A 1 86 ? -0.143 -4.629 -16.980 1.00 66.19 86 CYS A N 1
ATOM 637 C CA . CYS A 1 86 ? 0.179 -3.203 -16.870 1.00 66.19 86 CYS A CA 1
ATOM 638 C C . CYS A 1 86 ? 1.294 -2.803 -17.865 1.00 66.19 86 CYS A C 1
ATOM 640 O O . CYS A 1 86 ? 1.126 -1.875 -18.655 1.00 66.19 86 CYS A O 1
ATOM 642 N N . TYR A 1 87 ? 2.362 -3.605 -17.938 1.00 60.66 87 TYR A N 1
ATOM 643 C CA . TYR A 1 87 ? 3.554 -3.334 -18.744 1.00 60.66 87 TYR A CA 1
ATOM 644 C C . TYR A 1 87 ? 3.284 -3.432 -20.251 1.00 60.66 87 TYR A C 1
ATOM 646 O O . TYR A 1 87 ? 3.695 -2.577 -21.027 1.00 60.66 87 TYR A O 1
ATOM 654 N N . ARG A 1 88 ? 2.491 -4.426 -20.673 1.00 58.75 88 ARG A N 1
ATOM 655 C CA . ARG A 1 88 ? 2.172 -4.660 -22.096 1.00 58.75 88 ARG A CA 1
ATOM 656 C C . ARG A 1 88 ? 1.310 -3.570 -22.731 1.00 58.75 88 ARG A C 1
ATOM 658 O O . ARG A 1 88 ? 1.182 -3.543 -23.951 1.00 58.75 88 ARG A O 1
ATOM 665 N N . LYS A 1 89 ? 0.684 -2.704 -21.929 1.00 56.47 89 LYS A N 1
ATOM 666 C CA . LYS A 1 89 ? -0.021 -1.522 -22.441 1.00 56.47 89 LYS A CA 1
ATOM 667 C C . LYS A 1 89 ? 0.916 -0.338 -22.696 1.00 56.47 89 LYS A C 1
ATOM 669 O O . LYS A 1 89 ? 0.567 0.496 -23.522 1.00 56.47 89 LYS A O 1
ATOM 674 N N . GLY A 1 90 ? 2.089 -0.298 -22.058 1.00 51.69 90 GLY A N 1
ATOM 675 C CA . GLY A 1 90 ? 3.094 0.754 -22.245 1.00 51.69 90 GLY A CA 1
ATOM 676 C C . GLY A 1 90 ? 3.844 0.688 -23.582 1.00 51.69 90 GLY A C 1
ATOM 677 O O . GLY A 1 90 ? 4.361 1.701 -24.034 1.00 51.69 90 GLY A O 1
ATOM 678 N N . ASP A 1 91 ? 3.848 -0.464 -24.262 1.00 49.16 91 ASP A N 1
ATOM 679 C CA . ASP A 1 91 ? 4.421 -0.623 -25.613 1.00 49.16 91 ASP A CA 1
ATOM 680 C C . ASP A 1 91 ? 3.459 -0.215 -26.750 1.00 49.16 91 ASP A C 1
ATOM 682 O O . ASP A 1 91 ? 3.802 -0.325 -27.927 1.00 49.16 91 ASP A O 1
ATOM 686 N N . ALA A 1 92 ? 2.243 0.243 -26.427 1.00 47.56 92 ALA A N 1
ATOM 687 C CA . ALA A 1 92 ? 1.222 0.629 -27.406 1.00 47.56 92 ALA A CA 1
ATOM 688 C C . ALA A 1 92 ? 1.011 2.151 -27.529 1.00 47.56 92 ALA A C 1
ATOM 690 O O . ALA A 1 92 ? -0.010 2.567 -28.070 1.00 47.56 92 ALA A O 1
ATOM 691 N N . ASP A 1 93 ? 1.968 2.968 -27.074 1.00 50.88 93 ASP A N 1
ATOM 692 C CA . ASP A 1 93 ? 2.042 4.405 -27.396 1.00 50.88 93 ASP A CA 1
ATOM 693 C C . ASP A 1 93 ? 3.356 4.712 -28.139 1.00 50.88 93 ASP A C 1
ATOM 695 O O . ASP A 1 93 ? 4.161 5.573 -27.795 1.00 50.88 93 ASP A O 1
ATOM 699 N N . GLY A 1 94 ? 3.617 3.903 -29.164 1.00 55.03 94 GLY A N 1
ATOM 700 C CA . GLY A 1 94 ? 4.546 4.220 -30.233 1.00 5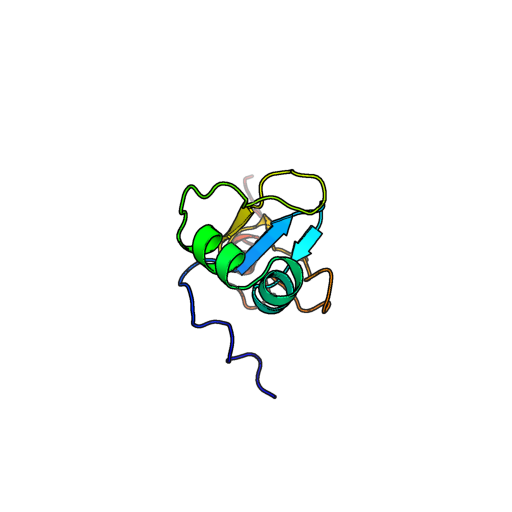5.03 94 GLY A CA 1
ATOM 701 C C . GLY A 1 94 ? 3.740 4.392 -31.513 1.00 55.03 94 GLY A C 1
ATOM 702 O O . GLY A 1 94 ? 3.177 3.417 -32.002 1.00 55.03 94 GLY A O 1
ATOM 703 N N . ASP A 1 95 ? 3.751 5.614 -32.045 1.00 50.06 95 ASP A N 1
ATOM 704 C CA . ASP A 1 95 ? 3.195 6.042 -33.337 1.00 50.06 95 ASP A CA 1
ATOM 705 C C . ASP A 1 95 ? 1.775 6.642 -33.300 1.00 50.06 95 ASP A C 1
ATOM 707 O O . ASP A 1 95 ? 0.759 5.981 -33.515 1.00 50.06 95 ASP A O 1
ATOM 711 N N . VAL A 1 96 ? 1.727 7.970 -33.147 1.00 49.19 96 VAL A N 1
ATOM 712 C CA . VAL A 1 96 ? 0.853 8.770 -34.006 1.00 49.19 96 VAL A CA 1
ATOM 713 C C . VAL A 1 96 ? 1.715 9.813 -34.731 1.00 49.19 96 VAL A C 1
ATOM 715 O O . VAL A 1 96 ? 2.145 10.805 -34.151 1.00 49.19 96 VAL A O 1
ATOM 718 N N . SER A 1 97 ? 2.067 9.444 -35.968 1.00 53.56 97 SER A N 1
ATOM 719 C CA . SER A 1 97 ? 2.318 10.262 -37.177 1.00 53.56 97 SER A CA 1
ATOM 720 C C . SER A 1 97 ? 2.747 11.729 -37.037 1.00 53.56 97 SER A C 1
ATOM 722 O O . SER A 1 97 ? 1.944 12.551 -36.545 1.00 53.56 97 SER A O 1
#

Solvent-accessible surface area (backbone atoms only — not comparable to full-atom values): 6076 Å² total; per-residue (Å²): 133,74,91,68,84,75,76,77,85,52,100,50,68,42,31,36,36,42,83,96,41,41,25,38,59,78,54,35,27,74,72,68,32,55,70,46,48,50,36,56,74,70,67,53,95,55,95,75,51,42,32,97,87,66,48,72,51,44,75,39,48,61,64,45,71,87,29,61,89,33,46,17,75,84,78,64,49,66,58,38,51,85,86,36,75,45,49,69,57,68,74,71,81,73,86,86,130